Protein AF-A0A6P1F2P8-F1 (afdb_monomer_lite)

pLDDT: mean 85.13, std 16.18, range [37.44, 97.31]

Foldseek 3Di:
DDDDDPVVVLVVVLVVLLDLVVLLVPLLVDDPVRLQVVLVSNVVVVSNVSSVSNLVSNLVNPDPDDDSDPPPD

Radius of gyration: 13.73 Å; chains: 1; bounding box: 27×22×52 Å

Secondary structure (DSSP, 8-state):
-PPPPHHHHHHHHHHHHT-HHHHHHHGGGS-HHHHHHHHHHHHHTT-HHHHHHHHHHHHTS--TTSTT-S---

Structure (mmCIF, N/CA/C/O backbone):
data_AF-A0A6P1F2P8-F1
#
_entry.id   AF-A0A6P1F2P8-F1
#
loop_
_atom_site.group_PDB
_atom_site.id
_atom_site.type_symbol
_atom_site.label_atom_id
_atom_site.label_alt_id
_atom_site.label_comp_id
_atom_site.label_asym_id
_atom_site.label_entity_id
_atom_site.label_seq_id
_atom_site.pdbx_PDB_ins_code
_atom_site.Cartn_x
_atom_site.Cartn_y
_atom_site.Cartn_z
_atom_site.occupancy
_atom_site.B_iso_or_equiv
_atom_site.auth_seq_id
_atom_site.auth_comp_id
_atom_site.auth_asym_id
_atom_site.auth_atom_id
_atom_site.pdbx_PDB_model_num
ATOM 1 N N . MET A 1 1 ? 1.902 10.015 27.691 1.00 66.25 1 MET A N 1
ATOM 2 C CA . MET A 1 1 ? 1.376 9.805 26.327 1.00 66.25 1 MET A CA 1
ATOM 3 C C . MET A 1 1 ? 0.685 8.456 26.326 1.00 66.25 1 MET A C 1
ATOM 5 O O . MET A 1 1 ? 1.259 7.523 26.875 1.00 66.25 1 MET A O 1
ATOM 9 N N . GLN A 1 2 ? -0.554 8.379 25.844 1.00 80.88 2 GLN A N 1
ATOM 10 C CA . GLN A 1 2 ? -1.295 7.118 25.745 1.00 80.88 2 GLN A CA 1
ATOM 11 C C . GLN A 1 2 ? -0.773 6.344 24.526 1.00 80.88 2 GLN A C 1
ATOM 13 O O . GLN A 1 2 ? -0.569 6.951 23.478 1.00 80.88 2 GLN A O 1
ATOM 18 N N . THR A 1 3 ? -0.534 5.039 24.655 1.00 87.94 3 THR A N 1
ATOM 19 C CA . THR A 1 3 ? -0.183 4.187 23.507 1.00 87.94 3 THR A CA 1
ATOM 20 C C . THR A 1 3 ? -1.409 4.032 22.600 1.00 87.94 3 THR A C 1
ATOM 22 O O . THR A 1 3 ? -2.471 3.695 23.134 1.00 87.94 3 THR A O 1
ATOM 25 N N . PRO A 1 4 ? -1.295 4.265 21.278 1.00 89.75 4 PRO A N 1
ATOM 26 C CA . PRO A 1 4 ? -2.407 4.065 20.356 1.00 89.75 4 PRO A CA 1
ATOM 27 C C . PRO A 1 4 ? -2.823 2.594 20.319 1.00 89.75 4 PRO A C 1
ATOM 29 O O . PRO A 1 4 ? -2.005 1.685 20.493 1.00 89.75 4 PRO A O 1
ATOM 32 N N . THR A 1 5 ? -4.108 2.350 20.084 1.00 96.12 5 THR A N 1
ATOM 33 C CA . THR A 1 5 ? -4.598 1.006 19.777 1.00 96.12 5 THR A CA 1
ATOM 34 C C . THR A 1 5 ? -4.097 0.560 18.401 1.00 96.12 5 THR A C 1
ATOM 36 O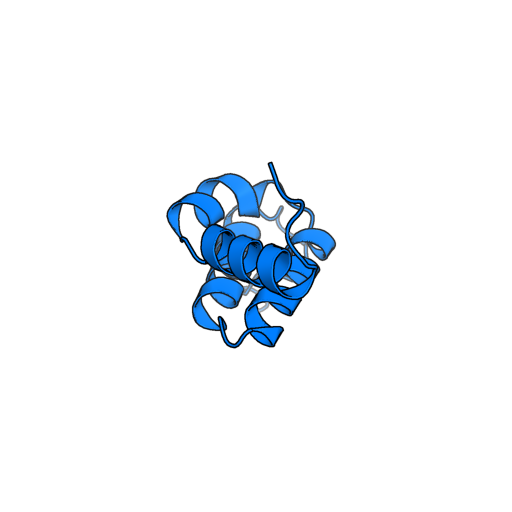 O . THR A 1 5 ? -3.725 1.379 17.562 1.00 96.12 5 THR A O 1
ATOM 39 N N . LEU A 1 6 ? -4.098 -0.751 18.140 1.00 94.00 6 LEU A N 1
ATOM 40 C CA . LEU A 1 6 ? -3.657 -1.285 16.847 1.00 94.00 6 LEU A CA 1
ATOM 41 C C . LEU A 1 6 ? -4.409 -0.661 15.648 1.00 94.00 6 LEU A C 1
ATOM 43 O O . LEU A 1 6 ? -3.738 -0.262 14.700 1.00 94.00 6 LEU A O 1
ATOM 47 N N . PRO A 1 7 ? -5.752 -0.513 15.661 1.00 93.69 7 PRO A N 1
ATOM 48 C CA . PRO A 1 7 ? -6.462 0.124 14.551 1.00 93.69 7 PRO A CA 1
ATOM 49 C C . PRO A 1 7 ? -6.085 1.594 14.346 1.00 93.69 7 PRO A C 1
ATOM 51 O O . PRO A 1 7 ? -5.979 2.032 13.206 1.00 93.69 7 PRO A O 1
ATOM 54 N N . GLU A 1 8 ? -5.859 2.347 15.427 1.00 94.31 8 GLU A N 1
ATOM 55 C CA . GLU A 1 8 ? -5.437 3.752 15.349 1.00 94.31 8 GLU A CA 1
ATOM 56 C C . GLU A 1 8 ? -4.036 3.870 14.746 1.00 94.31 8 GLU A C 1
ATOM 58 O O . GLU A 1 8 ? -3.834 4.646 13.816 1.00 94.31 8 GLU A O 1
ATOM 63 N N . ALA A 1 9 ? -3.097 3.042 15.211 1.00 95.50 9 ALA A N 1
ATOM 64 C CA . ALA A 1 9 ? -1.737 3.013 14.684 1.00 95.50 9 ALA A CA 1
ATOM 65 C C . ALA A 1 9 ? -1.702 2.598 13.203 1.00 95.50 9 ALA A C 1
ATOM 67 O O . ALA A 1 9 ? -0.961 3.183 12.418 1.00 95.50 9 ALA A O 1
ATOM 68 N N . LEU A 1 10 ? -2.521 1.620 12.797 1.00 95.12 10 LEU A N 1
ATOM 69 C CA . LEU A 1 10 ? -2.627 1.214 11.392 1.00 95.12 10 LEU A CA 1
ATOM 70 C C . LEU A 1 10 ? -3.261 2.303 10.523 1.00 95.12 10 LEU A C 1
ATOM 72 O O . LEU A 1 10 ? -2.791 2.538 9.414 1.00 95.12 10 LEU A O 1
ATOM 76 N N . ALA A 1 11 ? -4.300 2.981 11.013 1.00 93.94 11 ALA A N 1
ATOM 77 C CA . ALA A 1 11 ? -4.927 4.079 10.284 1.00 93.94 11 ALA A CA 1
ATOM 78 C C . ALA A 1 11 ? -3.955 5.251 10.081 1.00 93.94 11 ALA A C 1
ATOM 80 O O . ALA A 1 11 ? -3.890 5.810 8.987 1.00 93.94 11 ALA A O 1
ATOM 81 N N . GLU A 1 12 ? -3.173 5.593 11.107 1.00 94.81 12 GLU A N 1
ATOM 82 C CA . GLU A 1 12 ? -2.120 6.606 11.013 1.00 94.81 12 GLU A CA 1
ATOM 83 C C . GLU A 1 12 ? -1.025 6.179 10.031 1.00 94.81 12 GLU A C 1
ATOM 85 O O . GLU A 1 12 ? -0.677 6.949 9.137 1.00 94.81 12 GLU A O 1
ATOM 90 N N . PHE A 1 13 ? -0.544 4.935 10.131 1.00 94.81 13 PHE A N 1
ATOM 91 C CA . PHE A 1 13 ? 0.444 4.384 9.205 1.00 94.81 13 PHE A CA 1
ATOM 92 C C . PHE A 1 13 ? -0.041 4.483 7.754 1.00 94.81 13 PHE A C 1
ATOM 94 O O . PHE A 1 13 ? 0.629 5.073 6.912 1.00 94.81 13 PHE A O 1
ATOM 101 N N . VAL A 1 14 ? -1.246 3.989 7.462 1.00 95.00 14 VAL A N 1
ATOM 102 C CA . VAL A 1 14 ? -1.842 4.074 6.121 1.00 95.00 14 VAL A CA 1
ATOM 103 C C . VAL A 1 14 ? -1.980 5.523 5.669 1.00 95.00 14 VAL A C 1
ATOM 105 O O . VAL A 1 14 ? -1.691 5.829 4.514 1.00 95.00 14 VAL A O 1
ATOM 108 N N . SER A 1 15 ? -2.386 6.431 6.560 1.00 93.69 15 SER A N 1
ATOM 109 C CA . SER A 1 15 ? -2.494 7.853 6.237 1.00 93.69 15 SER A CA 1
ATOM 110 C C . SER A 1 15 ? -1.144 8.446 5.835 1.00 93.69 15 SER A C 1
ATOM 112 O O . SER A 1 15 ? -1.072 9.140 4.827 1.00 93.69 15 SER A O 1
ATOM 114 N N . VAL A 1 16 ? -0.075 8.174 6.586 1.00 94.00 16 VAL A N 1
ATOM 115 C CA . VAL A 1 16 ? 1.276 8.682 6.294 1.00 94.00 16 VAL A CA 1
ATOM 116 C C . VAL A 1 16 ? 1.789 8.116 4.974 1.00 94.00 16 VAL A C 1
ATOM 118 O O . VAL A 1 16 ? 2.208 8.878 4.105 1.00 94.00 16 VAL A O 1
ATOM 121 N N . PHE A 1 17 ? 1.669 6.805 4.779 1.00 94.38 17 PHE A N 1
ATOM 122 C CA . PHE A 1 17 ? 2.157 6.120 3.584 1.00 94.38 17 PHE A CA 1
ATOM 123 C C . PHE A 1 17 ? 1.250 6.298 2.356 1.00 94.38 17 PHE A C 1
ATOM 125 O O . PHE A 1 17 ? 1.589 5.820 1.284 1.00 94.38 17 PHE A O 1
ATOM 132 N N . SER A 1 18 ? 0.134 7.024 2.453 1.00 91.31 18 SER A N 1
ATOM 133 C CA . SER A 1 18 ? -0.669 7.392 1.276 1.00 91.31 18 SER A CA 1
ATOM 134 C C . SER A 1 18 ? -0.147 8.635 0.532 1.00 91.31 18 SER A C 1
ATOM 136 O O . SER A 1 18 ? -0.737 9.026 -0.472 1.00 91.31 18 SER A O 1
ATOM 138 N N . HIS A 1 19 ? 0.920 9.288 1.010 1.00 86.06 19 HIS A N 1
ATOM 139 C CA . HIS A 1 19 ? 1.461 10.510 0.400 1.00 86.06 19 HIS A CA 1
ATOM 140 C C . HIS A 1 19 ? 2.518 10.199 -0.663 1.00 86.06 19 HIS A C 1
ATOM 142 O O . HIS A 1 19 ? 3.510 9.529 -0.382 1.00 86.06 19 HIS A O 1
ATOM 148 N N . GLY A 1 20 ? 2.339 10.747 -1.867 1.00 79.06 20 GLY A N 1
ATOM 149 C CA . GLY A 1 20 ? 3.186 10.407 -3.011 1.00 79.06 20 GLY A CA 1
ATOM 150 C C . GLY A 1 20 ? 4.633 10.891 -2.950 1.00 79.06 20 GLY A C 1
ATOM 151 O O . GLY A 1 20 ? 5.510 10.208 -3.465 1.00 79.06 20 GLY A O 1
ATOM 152 N N . GLU A 1 21 ? 4.915 12.002 -2.263 1.00 83.19 21 GLU A N 1
ATOM 153 C CA . GLU A 1 21 ? 6.297 12.489 -2.098 1.00 83.19 21 GLU A CA 1
ATOM 154 C C . GLU A 1 21 ? 7.168 11.480 -1.333 1.00 83.19 21 GLU A C 1
ATOM 156 O O . GLU A 1 21 ? 8.326 11.269 -1.677 1.00 83.19 21 GLU A O 1
ATOM 161 N N . LEU A 1 22 ? 6.594 10.791 -0.340 1.00 87.62 22 LEU A N 1
ATOM 162 C CA . LEU A 1 22 ? 7.300 9.758 0.418 1.00 87.62 22 LEU A CA 1
ATOM 163 C C . LEU A 1 22 ? 7.575 8.509 -0.431 1.00 87.62 22 LEU A C 1
ATOM 165 O O . LEU A 1 22 ? 8.622 7.880 -0.273 1.00 87.62 22 LEU A O 1
ATOM 169 N N . ALA A 1 23 ? 6.635 8.146 -1.309 1.00 89.12 23 ALA A N 1
ATOM 170 C CA . ALA A 1 23 ? 6.759 6.976 -2.171 1.00 89.12 23 ALA A CA 1
ATOM 171 C C . ALA A 1 23 ? 7.931 7.130 -3.152 1.00 89.12 23 ALA A C 1
ATOM 173 O O . ALA A 1 23 ? 8.746 6.220 -3.248 1.00 89.12 23 ALA A O 1
ATOM 174 N N . ASN A 1 24 ? 8.083 8.294 -3.789 1.00 87.12 24 ASN A N 1
ATOM 175 C CA . ASN A 1 24 ? 9.174 8.546 -4.738 1.00 87.12 24 ASN A CA 1
ATOM 176 C C . ASN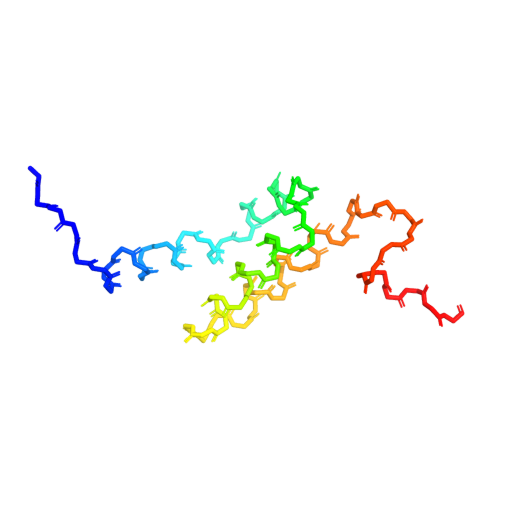 A 1 24 ? 10.574 8.385 -4.104 1.00 87.12 24 ASN A C 1
ATOM 178 O O . ASN A 1 24 ? 11.467 7.792 -4.702 1.00 87.12 24 ASN A O 1
ATOM 182 N N . ASP A 1 25 ? 10.757 8.848 -2.863 1.00 88.81 25 ASP A N 1
AT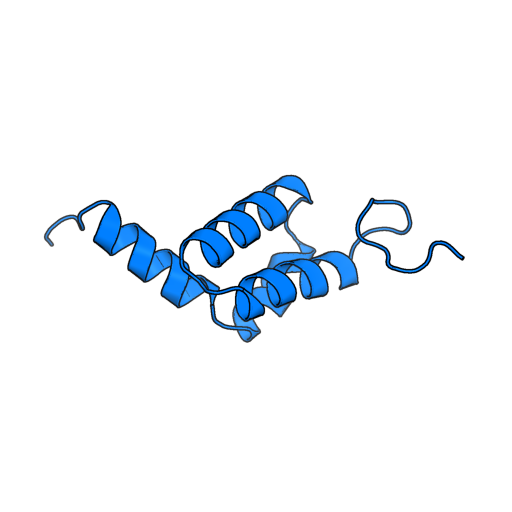OM 183 C CA . ASP A 1 25 ? 12.057 8.804 -2.180 1.00 88.81 25 ASP A CA 1
ATOM 184 C C . ASP A 1 25 ? 12.412 7.428 -1.591 1.00 88.81 25 ASP A C 1
ATOM 186 O O . ASP A 1 25 ? 13.597 7.101 -1.419 1.00 88.81 25 ASP A O 1
ATOM 190 N N . LEU A 1 26 ? 11.402 6.657 -1.174 1.00 91.31 26 LEU A N 1
ATOM 191 C CA . LEU A 1 26 ? 11.602 5.424 -0.409 1.00 91.31 26 LEU A CA 1
ATOM 192 C C . LEU A 1 26 ? 11.321 4.155 -1.195 1.00 91.31 26 LEU A C 1
ATOM 194 O O . LEU A 1 26 ? 12.023 3.173 -0.960 1.00 91.31 26 LEU A O 1
ATOM 198 N N . ALA A 1 27 ? 10.339 4.152 -2.095 1.00 91.50 27 ALA A N 1
ATOM 199 C CA . ALA A 1 27 ? 9.959 2.954 -2.831 1.00 91.50 27 ALA A CA 1
ATOM 200 C C . ALA A 1 27 ? 11.149 2.326 -3.584 1.00 91.50 27 ALA A C 1
ATOM 202 O O . ALA A 1 27 ? 11.347 1.125 -3.413 1.00 91.50 27 ALA A O 1
ATOM 203 N N . PRO A 1 28 ? 12.032 3.089 -4.265 1.00 90.69 28 PRO A N 1
ATOM 204 C CA . PRO A 1 28 ? 13.250 2.550 -4.890 1.00 90.69 28 PRO A CA 1
ATOM 205 C C . PRO A 1 28 ? 14.190 1.773 -3.957 1.00 90.69 28 PRO A C 1
ATOM 207 O O . PRO A 1 28 ? 14.959 0.927 -4.392 1.00 90.69 28 PRO A O 1
ATOM 210 N N . ARG A 1 29 ? 14.165 2.070 -2.652 1.00 90.44 29 ARG A N 1
ATOM 211 C CA . ARG A 1 29 ? 15.085 1.476 -1.668 1.00 90.44 29 ARG A CA 1
ATOM 212 C C . ARG A 1 29 ? 14.531 0.237 -0.978 1.00 90.44 29 ARG A C 1
ATOM 214 O O . ARG A 1 29 ? 15.253 -0.384 -0.198 1.00 90.44 29 ARG A O 1
ATOM 221 N N . LEU A 1 30 ? 13.254 -0.064 -1.185 1.00 90.81 30 LEU A N 1
ATOM 222 C CA . LEU A 1 30 ? 12.625 -1.260 -0.644 1.00 90.81 30 LEU A CA 1
ATOM 223 C C . LEU A 1 30 ? 13.011 -2.471 -1.487 1.00 90.81 30 LEU A C 1
ATOM 225 O O . LEU A 1 30 ? 13.390 -2.344 -2.641 1.00 90.81 30 LEU A O 1
ATOM 229 N N . THR A 1 31 ? 12.903 -3.658 -0.914 1.00 91.56 31 THR A N 1
ATOM 230 C CA . THR A 1 31 ? 12.845 -4.895 -1.699 1.00 91.56 31 THR A CA 1
ATOM 231 C C . THR A 1 31 ? 11.434 -5.097 -2.258 1.00 91.56 31 THR A C 1
ATOM 233 O O . THR A 1 31 ? 10.461 -4.618 -1.668 1.00 91.56 31 THR A O 1
ATOM 236 N N . CYS A 1 32 ? 11.295 -5.883 -3.331 1.00 91.81 32 CYS A N 1
ATOM 237 C CA . CYS A 1 32 ? 9.994 -6.226 -3.923 1.00 91.81 32 CYS A CA 1
ATOM 238 C C . CYS A 1 32 ? 8.987 -6.725 -2.869 1.00 91.81 32 CYS A C 1
ATOM 240 O O . CYS A 1 32 ? 7.867 -6.235 -2.773 1.00 91.81 32 CYS A O 1
ATOM 242 N N . GLY A 1 33 ? 9.418 -7.628 -1.979 1.00 93.25 33 GLY A N 1
ATOM 243 C CA . GLY A 1 33 ? 8.555 -8.153 -0.917 1.00 93.25 33 GLY A CA 1
ATOM 244 C C . GLY A 1 33 ? 8.128 -7.109 0.124 1.00 93.25 33 GLY A C 1
ATOM 245 O O . GLY A 1 33 ? 7.034 -7.206 0.681 1.00 93.25 33 GLY A O 1
ATOM 246 N N . GLU A 1 34 ? 8.964 -6.105 0.394 1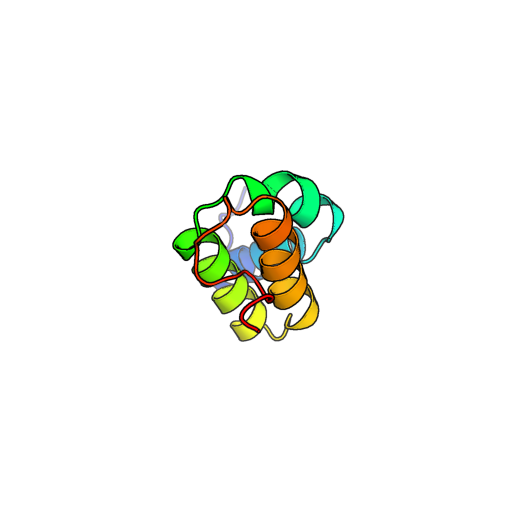.00 95.50 34 GLU A N 1
ATOM 247 C CA . GLU A 1 34 ? 8.625 -5.012 1.309 1.00 95.50 34 GLU A CA 1
ATOM 248 C C . GLU A 1 34 ? 7.613 -4.050 0.681 1.00 95.50 34 GLU A C 1
ATOM 250 O O . GLU A 1 34 ? 6.635 -3.690 1.347 1.00 95.50 34 GLU A O 1
ATOM 255 N N . VAL A 1 35 ? 7.796 -3.670 -0.591 1.00 95.38 35 VAL A N 1
ATOM 256 C CA . VAL A 1 35 ? 6.827 -2.806 -1.282 1.00 95.38 35 VAL A CA 1
ATOM 257 C C . VAL A 1 35 ? 5.494 -3.525 -1.508 1.00 95.38 35 VAL A C 1
ATOM 259 O O . VAL A 1 35 ? 4.441 -2.917 -1.323 1.00 95.38 35 VAL A O 1
ATOM 262 N N . ASP A 1 36 ? 5.510 -4.831 -1.784 1.00 95.62 36 ASP A N 1
ATOM 263 C CA . ASP A 1 36 ? 4.299 -5.639 -1.950 1.00 95.62 36 ASP A CA 1
ATOM 264 C C . ASP A 1 36 ? 3.493 -5.726 -0.654 1.00 95.62 36 ASP A C 1
ATOM 266 O O . ASP A 1 36 ? 2.267 -5.572 -0.655 1.00 95.62 36 ASP A O 1
ATOM 270 N N . ALA A 1 37 ? 4.171 -5.944 0.477 1.00 97.12 37 ALA A N 1
ATOM 271 C CA . ALA A 1 37 ? 3.527 -5.976 1.785 1.00 97.12 37 ALA A CA 1
ATOM 272 C C . ALA A 1 37 ? 2.900 -4.616 2.136 1.00 97.12 37 ALA A C 1
ATOM 274 O O . ALA A 1 37 ? 1.775 -4.561 2.646 1.00 97.12 37 ALA A O 1
ATOM 275 N N . LEU A 1 38 ? 3.598 -3.519 1.827 1.00 96.50 38 LEU A N 1
ATOM 276 C CA . LEU A 1 38 ? 3.101 -2.160 2.019 1.00 96.50 38 LEU A CA 1
ATOM 277 C C . LEU A 1 38 ? 1.880 -1.872 1.134 1.00 96.50 38 LEU A C 1
ATOM 279 O O . LEU A 1 38 ? 0.838 -1.445 1.639 1.00 96.50 38 LEU A O 1
ATOM 283 N N . ALA A 1 39 ? 1.973 -2.159 -0.164 1.00 96.75 39 ALA A N 1
ATOM 284 C CA . ALA A 1 39 ? 0.878 -2.002 -1.113 1.00 96.75 39 ALA A CA 1
ATOM 285 C C . ALA A 1 39 ? -0.338 -2.852 -0.707 1.00 96.75 39 ALA A C 1
ATOM 287 O O . ALA A 1 39 ? -1.473 -2.376 -0.739 1.00 96.75 39 ALA A O 1
ATOM 288 N N . GLY A 1 40 ? -0.118 -4.086 -0.244 1.00 97.19 40 GLY A N 1
ATOM 289 C CA . GLY A 1 40 ? -1.170 -4.956 0.281 1.00 97.19 40 GLY A CA 1
ATOM 290 C C . GLY A 1 40 ? -1.913 -4.344 1.472 1.00 97.19 40 GLY A C 1
ATOM 291 O O . GLY A 1 40 ? -3.146 -4.382 1.515 1.00 97.19 40 GLY A O 1
ATOM 292 N N . LEU A 1 41 ? -1.190 -3.722 2.409 1.00 96.88 41 LEU A N 1
ATOM 293 C CA . LEU A 1 41 ? -1.802 -3.025 3.541 1.00 96.88 41 LEU A CA 1
ATOM 294 C C . LEU A 1 41 ? -2.614 -1.802 3.092 1.00 96.88 41 LEU A C 1
ATOM 296 O O . LEU A 1 41 ? -3.729 -1.600 3.571 1.00 96.88 41 LEU A O 1
ATOM 300 N N . LEU A 1 42 ? -2.097 -1.009 2.152 1.00 96.62 42 LEU A N 1
ATOM 301 C CA . LEU A 1 42 ? -2.806 0.150 1.604 1.00 96.62 42 LEU A CA 1
ATOM 302 C C . LEU A 1 42 ? -4.115 -0.266 0.913 1.00 96.62 42 LEU A C 1
ATOM 304 O O . LEU A 1 42 ? -5.171 0.303 1.205 1.00 96.62 42 LEU A O 1
ATOM 308 N N . ARG A 1 43 ? -4.085 -1.319 0.087 1.00 97.31 43 ARG A N 1
ATOM 309 C CA . ARG A 1 43 ? -5.290 -1.884 -0.551 1.00 97.31 43 ARG A CA 1
ATOM 310 C C . ARG A 1 43 ? -6.297 -2.406 0.472 1.00 97.31 43 ARG A C 1
ATOM 312 O O . ARG A 1 43 ? -7.490 -2.148 0.347 1.00 97.31 43 ARG A O 1
ATOM 319 N N . ALA A 1 44 ? -5.839 -3.056 1.544 1.00 96.31 44 ALA A N 1
ATOM 320 C CA . ALA A 1 44 ? -6.724 -3.514 2.621 1.00 96.31 44 ALA A CA 1
ATOM 321 C C . ALA A 1 44 ? -7.487 -2.362 3.311 1.00 96.31 44 ALA A C 1
ATOM 323 O O . ALA A 1 44 ? -8.571 -2.576 3.852 1.00 96.31 44 ALA A O 1
ATOM 324 N N . PHE A 1 45 ? -6.953 -1.138 3.258 1.00 95.50 45 PHE A N 1
ATOM 325 C CA . PHE A 1 45 ? -7.593 0.084 3.755 1.00 95.50 45 PHE A CA 1
ATOM 326 C C . PHE A 1 45 ? -8.294 0.910 2.656 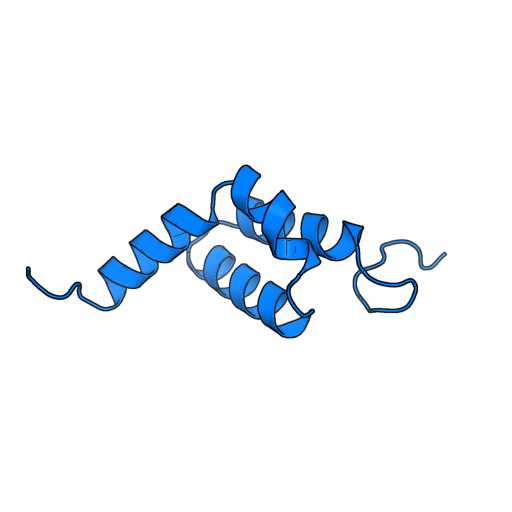1.00 95.50 45 PHE A C 1
ATOM 328 O O . PHE A 1 45 ? -8.721 2.043 2.908 1.00 95.50 45 PHE A O 1
ATOM 335 N N . GLY A 1 46 ? -8.430 0.365 1.442 1.00 95.69 46 GLY A N 1
ATOM 336 C CA . GLY A 1 46 ? -9.057 1.033 0.299 1.00 95.69 46 GLY A CA 1
ATOM 337 C C . GLY A 1 46 ? -8.250 2.221 -0.227 1.00 95.69 46 GLY A C 1
ATOM 338 O O . GLY A 1 46 ? -8.825 3.236 -0.614 1.00 95.69 46 GLY A O 1
ATOM 339 N N . ARG A 1 47 ? -6.917 2.154 -0.150 1.00 95.56 47 ARG A N 1
ATOM 340 C CA . ARG A 1 47 ? -5.982 3.147 -0.706 1.00 95.56 47 ARG A CA 1
ATOM 341 C C . ARG A 1 47 ? -5.293 2.589 -1.948 1.00 95.56 47 ARG A C 1
ATOM 343 O O . ARG A 1 47 ? -4.069 2.530 -2.005 1.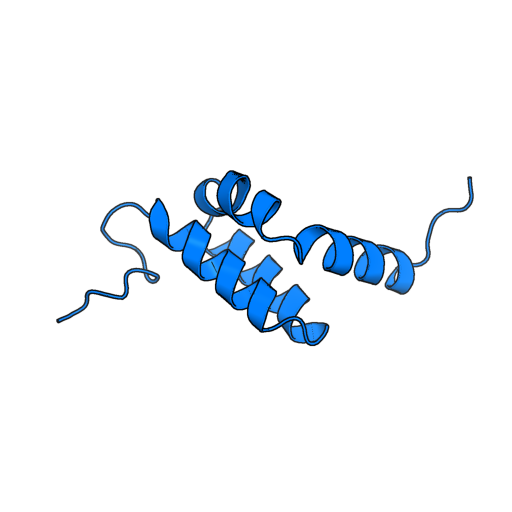00 95.56 47 ARG A O 1
ATOM 350 N N . ASP A 1 48 ? -6.089 2.165 -2.925 1.00 95.88 48 ASP A N 1
ATOM 351 C CA . ASP A 1 48 ? -5.590 1.488 -4.127 1.00 95.88 48 ASP A CA 1
ATOM 352 C C . ASP A 1 48 ? -4.643 2.378 -4.945 1.00 95.88 48 ASP A C 1
ATOM 354 O O . ASP A 1 48 ? -3.548 1.947 -5.284 1.00 95.88 48 ASP A O 1
ATOM 358 N N . GLU A 1 49 ? -4.992 3.653 -5.146 1.00 95.25 49 GLU A N 1
ATOM 359 C CA . GLU A 1 49 ? -4.139 4.609 -5.873 1.00 95.25 49 GLU A CA 1
ATOM 360 C C . GLU A 1 49 ? -2.767 4.794 -5.210 1.00 95.25 49 GLU A C 1
ATOM 362 O O . GLU A 1 49 ? -1.743 4.852 -5.887 1.00 95.25 49 GLU A O 1
ATOM 367 N N . ALA A 1 50 ? -2.728 4.850 -3.874 1.00 95.62 50 ALA A N 1
ATOM 368 C CA . ALA A 1 50 ? -1.466 4.940 -3.149 1.00 95.62 50 ALA A CA 1
ATOM 369 C C . ALA A 1 50 ? -0.664 3.641 -3.277 1.00 95.62 50 ALA A C 1
ATOM 371 O O . ALA A 1 50 ? 0.545 3.690 -3.468 1.00 95.62 50 ALA A O 1
ATOM 372 N N . ALA A 1 51 ? -1.322 2.483 -3.192 1.00 96.69 51 ALA A N 1
ATOM 373 C CA . ALA A 1 51 ? -0.666 1.194 -3.371 1.00 96.69 51 ALA A CA 1
ATOM 374 C C . ALA A 1 51 ? -0.013 1.075 -4.757 1.00 96.69 51 ALA A C 1
ATOM 376 O O . ALA A 1 51 ? 1.138 0.659 -4.856 1.00 96.69 51 ALA A O 1
ATOM 377 N N . ASP A 1 52 ? -0.725 1.477 -5.809 1.00 95.00 52 ASP A N 1
ATOM 378 C CA . ASP A 1 52 ? -0.217 1.444 -7.182 1.00 95.00 52 ASP A CA 1
ATOM 379 C C . ASP A 1 52 ? 0.940 2.430 -7.383 1.00 95.00 52 ASP A C 1
ATOM 381 O O . ASP A 1 52 ? 1.910 2.111 -8.074 1.00 95.00 52 ASP A O 1
ATOM 385 N N . LEU A 1 53 ? 0.888 3.592 -6.723 1.00 94.81 53 LEU A N 1
ATOM 386 C CA . LEU A 1 53 ? 2.002 4.534 -6.701 1.00 94.81 53 LEU A CA 1
ATOM 387 C C . LEU A 1 53 ? 3.259 3.912 -6.082 1.00 94.81 53 LEU A C 1
ATOM 389 O O . LEU A 1 53 ? 4.320 3.992 -6.687 1.00 94.81 53 LEU A O 1
ATOM 393 N N . TRP A 1 54 ? 3.155 3.246 -4.928 1.00 95.31 54 TRP A N 1
ATOM 394 C CA . TRP A 1 54 ? 4.310 2.581 -4.307 1.00 95.31 54 TRP A CA 1
ATOM 395 C C . TRP A 1 54 ? 4.952 1.542 -5.226 1.00 95.31 54 TRP A C 1
ATOM 397 O O . TRP A 1 54 ? 6.175 1.504 -5.332 1.00 95.31 54 TRP A O 1
ATOM 407 N N . ILE A 1 55 ? 4.143 0.743 -5.924 1.00 94.69 55 ILE A N 1
ATOM 408 C CA . ILE A 1 55 ? 4.646 -0.238 -6.894 1.00 94.69 55 ILE A CA 1
ATOM 409 C C . ILE A 1 55 ? 5.322 0.456 -8.085 1.00 94.69 55 ILE A C 1
ATOM 411 O O . ILE A 1 55 ? 6.406 0.052 -8.496 1.00 94.69 55 ILE A O 1
ATOM 415 N N . THR A 1 56 ? 4.715 1.522 -8.611 1.00 92.62 56 THR A N 1
ATOM 416 C CA . THR A 1 56 ? 5.241 2.266 -9.768 1.00 92.62 56 THR A CA 1
ATOM 417 C C . THR A 1 56 ? 6.579 2.935 -9.454 1.00 92.62 56 THR A C 1
ATOM 419 O O . THR A 1 56 ? 7.534 2.823 -10.221 1.00 92.62 56 THR A O 1
ATOM 422 N N . GLU A 1 57 ? 6.671 3.609 -8.309 1.00 91.81 57 GLU A N 1
ATOM 423 C CA . GLU A 1 57 ? 7.896 4.290 -7.884 1.00 91.81 57 GLU A CA 1
ATOM 424 C C . GLU A 1 57 ? 9.009 3.282 -7.564 1.00 91.81 57 GLU A C 1
ATOM 426 O O . GLU A 1 57 ? 10.162 3.510 -7.915 1.00 91.81 57 GLU A O 1
ATOM 431 N N . HIS A 1 58 ? 8.675 2.127 -6.976 1.00 91.38 58 HIS A N 1
ATOM 432 C CA . HIS A 1 58 ? 9.645 1.054 -6.747 1.00 91.38 58 HIS A CA 1
ATOM 433 C C . HIS A 1 58 ? 10.201 0.487 -8.060 1.00 91.38 58 HIS A C 1
ATOM 435 O O . HIS A 1 58 ? 11.412 0.351 -8.205 1.00 91.38 58 HIS A O 1
ATOM 441 N N . ALA A 1 59 ? 9.333 0.251 -9.047 1.00 86.31 59 ALA A N 1
ATOM 442 C CA . ALA A 1 59 ? 9.726 -0.251 -10.363 1.00 86.31 59 ALA A CA 1
ATOM 443 C C . ALA A 1 59 ? 10.626 0.720 -11.155 1.00 86.31 59 ALA A C 1
ATOM 445 O O . ALA A 1 59 ? 11.238 0.325 -12.145 1.00 86.31 59 ALA A O 1
ATOM 446 N N . THR A 1 60 ? 10.715 1.992 -10.748 1.00 77.88 60 THR A N 1
ATOM 447 C CA . THR A 1 60 ? 11.496 3.017 -11.460 1.00 77.88 60 THR A CA 1
ATOM 448 C C . THR A 1 60 ? 13.013 2.856 -11.269 1.00 77.88 60 THR A C 1
ATOM 450 O O . THR A 1 60 ? 13.775 3.295 -12.131 1.00 77.88 60 THR A O 1
ATOM 453 N N . ASP A 1 61 ? 13.454 2.205 -10.187 1.00 66.44 61 ASP A N 1
ATOM 454 C CA . ASP A 1 61 ? 14.874 1.915 -9.891 1.00 66.44 61 ASP A CA 1
ATOM 455 C C . ASP A 1 61 ? 15.159 0.403 -9.824 1.00 66.44 61 ASP A C 1
ATOM 457 O O . ASP A 1 61 ? 16.237 -0.015 -9.408 1.00 66.44 61 ASP A O 1
ATOM 461 N N . ASP A 1 62 ? 14.185 -0.427 -10.214 1.00 61.31 62 ASP A N 1
ATOM 462 C CA . ASP A 1 62 ? 14.351 -1.877 -10.227 1.00 61.31 62 ASP A CA 1
ATOM 463 C C . ASP A 1 62 ? 15.381 -2.260 -11.302 1.00 61.31 62 ASP A C 1
ATOM 465 O O . ASP A 1 62 ? 15.247 -1.936 -12.492 1.00 61.31 62 ASP A O 1
ATOM 469 N N . ASP A 1 63 ? 16.461 -2.907 -10.861 1.00 53.41 63 ASP A N 1
ATOM 470 C CA . ASP A 1 63 ? 17.535 -3.380 -11.722 1.00 53.41 63 ASP A CA 1
ATOM 471 C C . ASP A 1 63 ? 16.927 -4.244 -12.834 1.00 53.41 63 ASP A C 1
ATOM 473 O O . ASP A 1 63 ? 16.115 -5.132 -12.583 1.00 53.41 63 ASP A O 1
ATOM 477 N N . LYS A 1 64 ? 17.329 -3.992 -14.089 1.00 47.31 64 LYS A N 1
ATOM 478 C CA . LYS A 1 64 ? 16.797 -4.677 -15.279 1.00 47.31 64 LYS A CA 1
ATOM 479 C C . LYS A 1 64 ? 16.757 -6.203 -15.091 1.00 47.31 64 LYS A C 1
ATOM 481 O O . LYS A 1 64 ? 17.754 -6.874 -15.363 1.00 47.31 64 LYS A O 1
ATOM 486 N N . GLY A 1 65 ? 15.607 -6.755 -14.702 1.00 52.12 65 GLY A N 1
ATOM 487 C CA . GLY A 1 65 ? 15.435 -8.202 -14.579 1.00 52.12 65 GLY A CA 1
ATOM 488 C C . GLY A 1 65 ? 14.455 -8.736 -13.533 1.00 52.12 65 GLY A C 1
ATOM 489 O O . GLY A 1 65 ? 14.259 -9.950 -13.556 1.00 52.12 65 GLY A O 1
ATOM 490 N N . ASP A 1 66 ? 13.842 -7.924 -12.664 1.00 53.72 66 ASP A N 1
ATOM 491 C CA . ASP A 1 66 ? 12.827 -8.414 -11.711 1.00 53.72 66 ASP A CA 1
ATOM 492 C C . ASP A 1 66 ? 11.376 -8.085 -12.144 1.00 53.72 66 ASP A C 1
ATOM 494 O O . ASP A 1 66 ? 11.120 -7.325 -13.083 1.00 53.72 66 ASP A O 1
ATOM 498 N N . ALA A 1 67 ? 10.421 -8.776 -11.519 1.00 58.97 67 ALA A N 1
ATOM 499 C CA . ALA A 1 67 ? 9.031 -9.013 -11.911 1.00 58.97 67 ALA A CA 1
ATOM 500 C C . ALA A 1 67 ? 8.143 -7.768 -12.102 1.00 58.97 67 ALA A C 1
ATOM 502 O O . ALA A 1 67 ? 6.979 -7.914 -12.484 1.00 58.97 67 ALA A O 1
ATOM 503 N N . HIS A 1 68 ? 8.664 -6.565 -11.859 1.00 57.03 68 HIS A N 1
ATOM 504 C CA . HIS A 1 68 ? 7.930 -5.304 -11.938 1.00 57.03 68 HIS A CA 1
ATOM 505 C C . HIS A 1 68 ? 8.269 -4.445 -13.164 1.00 57.03 68 HIS A C 1
ATOM 507 O O . HIS A 1 68 ? 7.723 -3.351 -13.302 1.00 57.03 68 HIS A O 1
ATOM 513 N N . ASN A 1 69 ? 9.075 -4.941 -14.110 1.00 51.47 69 ASN A N 1
ATOM 514 C CA . ASN A 1 69 ? 9.228 -4.285 -15.410 1.00 51.47 69 ASN A CA 1
ATOM 515 C C . ASN A 1 69 ? 7.992 -4.525 -16.314 1.00 51.47 69 ASN A C 1
ATOM 517 O O . ASN A 1 69 ? 7.717 -5.678 -16.661 1.00 51.47 69 ASN A O 1
ATOM 521 N N . PRO A 1 70 ? 7.270 -3.482 -16.776 1.00 52.00 70 PRO A N 1
ATOM 522 C CA . PRO A 1 70 ? 6.208 -3.639 -17.769 1.00 52.00 70 PRO A CA 1
ATOM 523 C C . PRO A 1 70 ? 6.707 -3.928 -19.200 1.00 52.00 70 PRO A C 1
ATOM 525 O O . PRO A 1 70 ? 5.880 -4.097 -20.092 1.00 52.00 70 PRO A O 1
ATOM 528 N N . GLU A 1 71 ? 8.015 -4.028 -19.457 1.00 45.44 71 GLU A N 1
ATOM 529 C CA . GLU A 1 71 ? 8.535 -4.401 -20.781 1.00 45.44 71 GLU A CA 1
ATOM 530 C C . GLU A 1 71 ? 8.920 -5.885 -20.859 1.00 45.44 71 GLU A C 1
ATOM 532 O O . GLU A 1 71 ? 10.057 -6.289 -20.599 1.00 45.44 71 GLU A O 1
ATOM 537 N N . GLY A 1 72 ? 7.926 -6.688 -21.243 1.00 48.75 72 GLY A N 1
ATOM 538 C CA . GLY A 1 72 ? 8.041 -8.092 -21.631 1.00 48.75 72 GLY A CA 1
ATOM 539 C C . GLY A 1 72 ? 7.446 -8.380 -23.017 1.00 48.75 72 GLY A C 1
ATOM 540 O O . GLY A 1 72 ? 6.811 -9.421 -23.181 1.00 48.75 72 GLY A O 1
ATOM 541 N N . GLU A 1 73 ? 7.641 -7.481 -23.992 1.00 37.44 73 GLU A N 1
ATOM 542 C CA . GLU A 1 73 ? 7.420 -7.718 -25.435 1.00 37.44 73 GLU A CA 1
ATOM 543 C C . GLU A 1 73 ? 8.622 -7.264 -26.276 1.00 37.44 73 GLU A C 1
ATOM 545 O O . GLU A 1 73 ? 9.112 -6.132 -26.062 1.00 37.44 73 GLU A O 1
#

Sequence (73 aa):
MQTPTLPEALAEFVSVFSHGELANDLAPRLTCGEVDALAGLLRAFGRDEAADLWITEHATDDDKGDAHNPEGE